Protein AF-A0A7C1BGV7-F1 (afdb_monomer)

Nearest PDB structures (foldseek):
  2bzd-assembly2_B  TM=8.130E-01  e=1.096E-03  Micromonospora viridifaciens
  7wwo-assembly1_A  TM=6.533E-01  e=1.192E-02  Thermus thermophilus HB8
  4bei-assembly1_H  TM=5.833E-01  e=1.840E-02  Vibrio cholerae MJ-1236
  1nep-assembly1_A  TM=5.613E-01  e=6.407E-02  Bos taurus
  6w5v-assembly1_D  TM=4.635E-01  e=8.871E-02  Homo sapiens

Mean predicted aligned error: 3.59 Å

Solvent-accessible surface area (backbone atoms only — not comparable to full-atom values): 5622 Å² total; per-residue (Å²): 83,81,45,77,49,77,46,80,51,64,36,84,51,94,60,63,44,53,48,26,32,42,37,46,44,60,71,45,91,53,43,47,57,31,39,48,68,89,57,52,56,64,32,25,36,57,67,34,71,38,46,52,69,31,72,49,80,46,42,31,44,36,38,38,48,83,88,55,74,70,44,77,46,46,34,41,35,39,32,26,38,7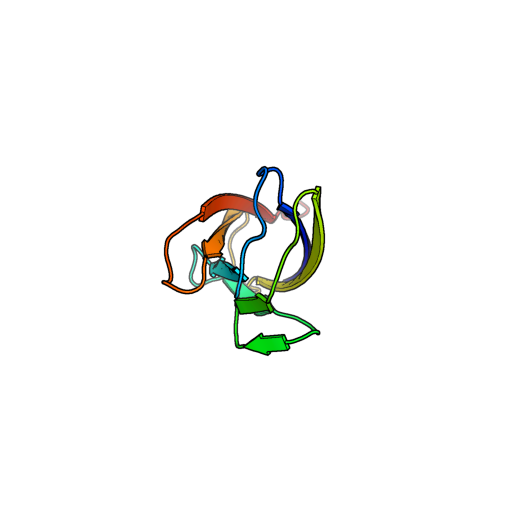3,83,66,46,77,77,47,74,48,78,49,70,51,75,46,79,74,85,128

Radius of gyration: 14.8 Å; Cα contacts (8 Å, |Δi|>4): 228; chains: 1; bounding box: 43×22×43 Å

pLDDT: mean 93.22, std 6.71, range [53.59, 98.31]

Foldseek 3Di:
DKDKDKDKDWAQDQAKFFQKKKFKAWPDPQKAKFWDDDCGDGRMDGPGIAGHGRMDITMMMMGGHPPDDFAWTKIKMFMAGPVRDTPDIDIDIDGGDDDD

Structure (mmCIF, N/CA/C/O backbone):
data_AF-A0A7C1BGV7-F1
#
_entry.id   AF-A0A7C1BGV7-F1
#
loop_
_atom_site.group_PDB
_atom_site.id
_atom_site.type_symbol
_atom_site.label_atom_id
_atom_site.label_alt_id
_atom_site.label_comp_id
_atom_site.label_asym_id
_atom_site.label_entity_id
_atom_site.label_seq_id
_atom_site.pdbx_PDB_ins_code
_atom_site.Cartn_x
_atom_site.Cartn_y
_atom_site.Cartn_z
_atom_site.occupancy
_atom_site.B_iso_or_equiv
_atom_site.auth_seq_id
_atom_site.auth_comp_id
_atom_site.auth_asym_id
_atom_site.auth_atom_id
_atom_site.pdbx_PDB_model_num
ATOM 1 N N . MET A 1 1 ? -11.909 -4.040 14.137 1.00 82.88 1 MET A N 1
ATOM 2 C CA . MET A 1 1 ? -12.537 -4.413 12.847 1.00 82.88 1 MET A CA 1
ATOM 3 C C . MET A 1 1 ? -11.440 -4.800 11.864 1.00 82.88 1 MET A C 1
ATOM 5 O O . MET A 1 1 ? -10.361 -4.239 11.978 1.00 82.88 1 MET A O 1
ATOM 9 N N . ASN A 1 2 ? -11.675 -5.743 10.947 1.00 88.44 2 ASN A N 1
ATOM 10 C CA . ASN A 1 2 ? -10.729 -6.050 9.867 1.00 88.44 2 ASN A CA 1
ATOM 11 C C . ASN A 1 2 ? -11.361 -5.680 8.515 1.00 88.44 2 ASN A C 1
ATOM 13 O O . ASN A 1 2 ? -12.516 -6.025 8.271 1.00 88.44 2 ASN A O 1
ATOM 17 N N . VAL A 1 3 ? -10.616 -4.965 7.677 1.00 91.00 3 VAL A N 1
ATOM 18 C CA . VAL A 1 3 ? -10.993 -4.538 6.329 1.00 91.00 3 VAL A CA 1
ATOM 19 C C . VAL A 1 3 ? -9.895 -4.984 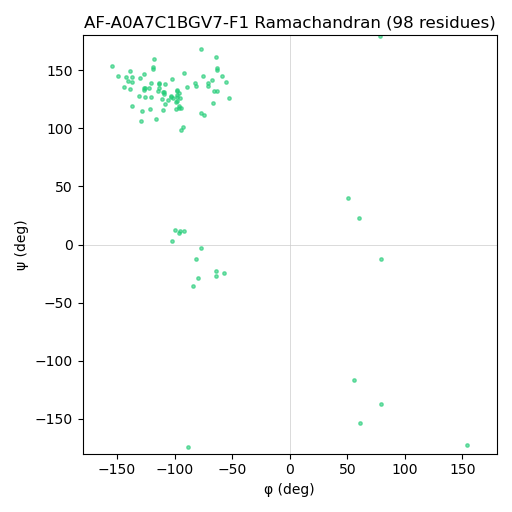5.374 1.00 91.00 3 VAL A C 1
ATOM 21 O O . VAL A 1 3 ? -8.716 -4.794 5.646 1.00 91.00 3 VAL A O 1
ATOM 24 N N . THR A 1 4 ? -10.263 -5.558 4.234 1.00 94.38 4 THR A N 1
ATOM 25 C CA . THR A 1 4 ? -9.306 -5.806 3.148 1.00 94.38 4 THR A CA 1
ATOM 26 C C . THR A 1 4 ? -9.385 -4.667 2.145 1.00 94.38 4 THR A C 1
ATOM 28 O O . THR A 1 4 ? -10.478 -4.323 1.697 1.00 94.38 4 THR A O 1
ATOM 31 N N . ILE A 1 5 ? -8.236 -4.104 1.777 1.00 94.56 5 ILE A N 1
ATOM 32 C CA . ILE A 1 5 ? -8.124 -3.148 0.674 1.00 94.56 5 ILE A CA 1
ATOM 33 C C . ILE A 1 5 ? -7.410 -3.814 -0.504 1.00 94.56 5 ILE A C 1
ATOM 35 O O . ILE A 1 5 ? -6.429 -4.539 -0.326 1.00 94.56 5 ILE A O 1
ATOM 39 N N . GLU A 1 6 ? -7.910 -3.569 -1.712 1.00 95.81 6 GLU A N 1
ATOM 40 C CA . GLU A 1 6 ? -7.250 -3.944 -2.962 1.00 95.81 6 GLU A CA 1
ATOM 41 C C . GLU A 1 6 ? -6.794 -2.665 -3.670 1.00 95.81 6 GLU A C 1
ATOM 43 O O . GLU A 1 6 ? -7.589 -1.753 -3.896 1.00 95.81 6 GLU A O 1
ATOM 48 N N . LEU A 1 7 ? -5.505 -2.589 -3.994 1.00 95.44 7 LEU A N 1
ATOM 49 C CA . LEU A 1 7 ? -4.895 -1.474 -4.708 1.00 95.44 7 LEU A CA 1
ATOM 50 C C . LEU A 1 7 ? -4.516 -1.919 -6.117 1.00 95.44 7 LEU A C 1
ATOM 52 O O . LEU A 1 7 ? -3.861 -2.943 -6.292 1.00 95.44 7 LEU A O 1
ATOM 56 N N . LEU A 1 8 ? -4.890 -1.125 -7.117 1.00 96.12 8 LEU A N 1
ATOM 57 C CA . LEU A 1 8 ? -4.415 -1.281 -8.487 1.00 96.12 8 LEU A CA 1
ATOM 58 C C . LEU A 1 8 ? -3.281 -0.286 -8.733 1.00 96.12 8 LEU A C 1
ATOM 60 O O . LEU A 1 8 ? -3.501 0.926 -8.714 1.00 96.12 8 LEU A O 1
ATOM 64 N N . VAL A 1 9 ? -2.085 -0.796 -9.006 1.00 95.31 9 VAL A N 1
ATOM 65 C CA . VAL A 1 9 ? -0.949 0.008 -9.462 1.00 95.31 9 VAL A CA 1
ATOM 66 C C . VAL A 1 9 ? -0.783 -0.202 -10.955 1.00 95.31 9 VAL A C 1
ATOM 68 O O . VAL A 1 9 ? -0.718 -1.336 -11.421 1.00 95.31 9 VAL A O 1
ATOM 71 N N . LYS A 1 10 ? -0.738 0.898 -11.706 1.00 96.19 10 LYS A N 1
ATOM 72 C CA . LYS A 1 10 ? -0.611 0.888 -13.161 1.00 96.19 10 LYS A CA 1
ATOM 73 C C . LYS A 1 10 ? 0.497 1.832 -13.592 1.00 96.19 10 LYS A C 1
ATOM 75 O O . LYS A 1 10 ? 0.461 3.011 -13.237 1.00 96.19 10 LYS A O 1
ATOM 80 N N . ASN A 1 11 ? 1.430 1.333 -14.393 1.00 95.94 11 ASN A N 1
ATOM 81 C CA . ASN A 1 11 ? 2.428 2.177 -15.026 1.00 95.94 11 ASN A CA 1
ATOM 82 C C . ASN A 1 11 ? 1.786 2.907 -16.215 1.00 95.94 11 ASN A C 1
ATOM 84 O O . ASN A 1 11 ? 1.375 2.286 -17.193 1.00 95.94 11 ASN A O 1
ATOM 88 N N . ARG A 1 12 ? 1.655 4.233 -16.111 1.00 94.81 12 ARG A N 1
ATOM 89 C CA . ARG A 1 12 ? 1.154 5.100 -17.193 1.00 94.81 12 ARG A CA 1
ATOM 90 C C . ARG A 1 12 ? 2.272 5.859 -17.917 1.00 94.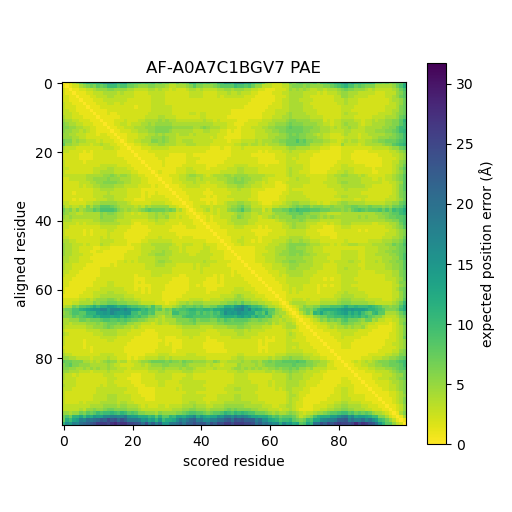81 12 ARG A C 1
ATOM 92 O O . ARG A 1 12 ? 1.968 6.689 -18.767 1.00 94.81 12 ARG A O 1
ATOM 99 N N . GLY A 1 13 ? 3.530 5.617 -17.550 1.00 92.75 13 GLY A N 1
ATOM 100 C CA . GLY A 1 13 ? 4.693 6.172 -18.230 1.00 92.75 13 GLY A CA 1
ATOM 101 C C . GLY A 1 13 ? 4.989 5.449 -19.543 1.00 92.75 13 GLY A C 1
ATOM 102 O O . GLY A 1 13 ? 4.439 4.384 -19.825 1.00 92.75 13 GLY A O 1
ATOM 103 N N . SER A 1 14 ? 5.875 6.039 -20.341 1.00 95.44 14 SER A N 1
ATOM 104 C CA . SER A 1 14 ? 6.381 5.457 -21.590 1.00 95.44 14 SER A CA 1
ATOM 105 C C . SER A 1 14 ? 7.505 4.440 -21.379 1.00 95.44 14 SER A C 1
ATOM 107 O O . SER A 1 14 ? 7.855 3.723 -22.311 1.00 95.44 14 SER A O 1
ATOM 109 N N . GLU A 1 15 ? 8.067 4.370 -20.171 1.00 95.25 15 GLU A N 1
ATOM 110 C CA . GLU A 1 15 ? 9.191 3.502 -19.812 1.00 95.25 15 GLU A CA 1
ATOM 111 C C . GLU A 1 15 ? 8.797 2.510 -18.714 1.00 95.25 15 GLU A C 1
ATOM 113 O O . GLU A 1 15 ? 7.888 2.762 -17.918 1.00 95.25 15 GLU A O 1
ATOM 118 N N . GLY A 1 16 ? 9.463 1.354 -18.689 1.00 95.06 16 GLY A N 1
ATOM 119 C CA . GLY A 1 16 ? 9.256 0.350 -17.648 1.00 95.06 16 GLY A CA 1
ATOM 120 C C . GLY A 1 16 ? 9.911 0.754 -16.329 1.00 95.06 16 GLY A C 1
ATOM 121 O O . GLY A 1 16 ? 10.990 1.339 -16.324 1.00 95.06 16 GLY A O 1
ATOM 122 N N . VAL A 1 17 ? 9.283 0.397 -15.209 1.00 94.31 17 VAL A N 1
ATOM 123 C CA . VAL A 1 17 ? 9.804 0.677 -13.864 1.00 94.31 17 VAL A CA 1
ATOM 124 C C . VAL A 1 17 ? 10.281 -0.620 -13.226 1.00 94.31 17 VAL A C 1
ATOM 126 O O . VAL A 1 17 ? 9.501 -1.556 -13.062 1.00 94.31 17 VAL A O 1
ATOM 129 N N . SER A 1 18 ? 11.556 -0.677 -12.858 1.00 93.38 18 SER A N 1
ATOM 130 C CA . SER A 1 18 ? 12.166 -1.843 -12.212 1.00 93.38 18 SER A CA 1
ATOM 131 C C . SER A 1 18 ? 12.110 -1.751 -10.690 1.00 93.38 18 SER A C 1
ATOM 133 O O . SER A 1 18 ? 12.235 -0.668 -10.122 1.00 93.38 18 SER A O 1
ATOM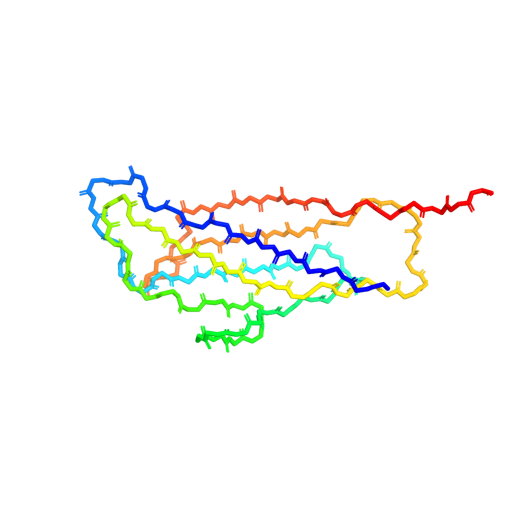 135 N N . ASN A 1 19 ? 11.987 -2.913 -10.040 1.00 92.06 19 ASN A N 1
ATOM 136 C CA . ASN A 1 19 ? 11.975 -3.081 -8.579 1.00 92.06 19 ASN A CA 1
ATOM 137 C C . ASN A 1 19 ? 10.983 -2.159 -7.857 1.00 92.06 19 ASN A C 1
ATOM 139 O O . ASN A 1 19 ? 11.266 -1.629 -6.784 1.00 92.06 19 ASN A O 1
ATOM 143 N N . LEU A 1 20 ? 9.805 -1.993 -8.452 1.00 96.00 20 LEU A N 1
ATOM 144 C CA . LEU A 1 20 ? 8.732 -1.209 -7.879 1.00 96.00 20 LEU A CA 1
ATOM 145 C C . LEU A 1 20 ? 8.282 -1.844 -6.561 1.00 96.00 20 LEU A C 1
ATOM 147 O O . LEU A 1 20 ? 8.040 -3.052 -6.492 1.00 96.00 20 LEU A O 1
ATOM 151 N N . SER A 1 21 ? 8.150 -1.022 -5.528 1.00 97.12 21 SER A N 1
ATOM 152 C CA . SER A 1 21 ? 7.613 -1.433 -4.229 1.00 97.12 21 SER A CA 1
ATOM 153 C C . SER A 1 21 ? 6.469 -0.516 -3.818 1.00 97.12 21 SER A C 1
ATOM 155 O O . SER A 1 21 ? 6.457 0.669 -4.151 1.00 97.12 21 SER A O 1
ATOM 157 N N . VAL A 1 22 ? 5.481 -1.068 -3.119 1.00 97.94 22 VAL A N 1
ATOM 158 C CA . VAL A 1 22 ? 4.293 -0.333 -2.673 1.00 97.94 22 VAL A CA 1
ATOM 159 C C . VAL A 1 22 ? 4.103 -0.549 -1.187 1.00 97.94 22 VAL A C 1
ATOM 161 O O . VAL A 1 22 ? 3.805 -1.660 -0.746 1.00 97.94 22 VAL A O 1
ATOM 164 N N . GLU A 1 23 ? 4.241 0.524 -0.423 1.00 98.00 23 GLU A N 1
ATOM 165 C CA . GLU A 1 23 ? 4.023 0.535 1.018 1.00 98.00 23 GLU A CA 1
ATOM 166 C C . GLU A 1 23 ? 2.671 1.165 1.349 1.00 98.00 23 GLU A C 1
ATOM 168 O O . GLU A 1 23 ? 2.266 2.162 0.743 1.00 98.00 23 GLU A O 1
ATOM 173 N N . VAL A 1 24 ? 1.993 0.611 2.353 1.00 98.12 24 VAL A N 1
ATOM 174 C CA . VAL A 1 24 ? 0.853 1.262 3.002 1.00 98.12 24 VAL A CA 1
ATOM 175 C C . VAL A 1 24 ? 1.199 1.551 4.457 1.00 98.12 24 VAL A C 1
ATOM 177 O O . VAL A 1 24 ? 1.239 0.644 5.280 1.00 98.12 24 VAL A O 1
ATOM 180 N N . SER A 1 25 ? 1.409 2.818 4.795 1.00 97.75 25 SER A N 1
ATOM 181 C CA . SER A 1 25 ? 1.747 3.244 6.153 1.00 97.75 25 SER A CA 1
ATOM 182 C C . SER A 1 25 ? 0.489 3.749 6.884 1.00 97.75 25 SER A C 1
ATOM 184 O O . SER A 1 25 ? -0.234 4.606 6.356 1.00 97.75 25 SER A O 1
ATOM 186 N N . PRO A 1 26 ? 0.191 3.256 8.098 1.00 96.69 26 PRO A N 1
ATOM 187 C CA . PRO A 1 26 ? -0.920 3.761 8.893 1.00 96.69 26 PRO A CA 1
ATOM 188 C C . PRO A 1 26 ? -0.614 5.166 9.422 1.00 96.69 26 PRO A C 1
ATOM 190 O O . PRO A 1 26 ? 0.494 5.443 9.869 1.00 96.69 26 PRO A O 1
AT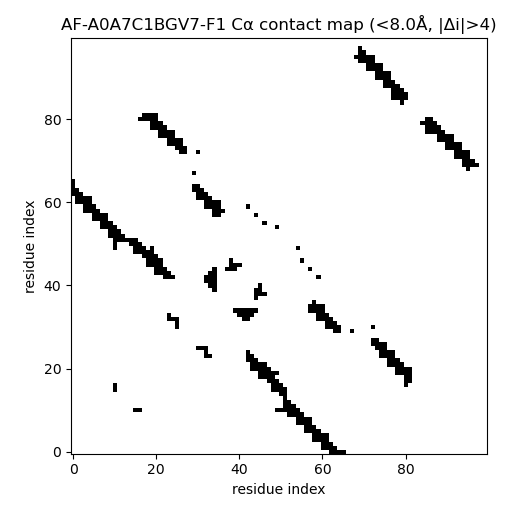OM 193 N N . MET A 1 27 ? -1.604 6.062 9.393 1.00 96.88 27 MET A N 1
ATOM 194 C CA . MET A 1 27 ? -1.463 7.435 9.910 1.00 96.88 27 MET A CA 1
ATOM 195 C C . MET A 1 27 ? -1.975 7.587 11.352 1.00 96.88 27 MET A C 1
ATOM 197 O O . MET A 1 27 ? -2.150 8.702 11.837 1.00 96.88 27 MET A O 1
ATOM 201 N N . SER A 1 28 ? -2.276 6.474 12.022 1.00 93.12 28 SER A N 1
ATOM 202 C CA . SER A 1 28 ? -2.799 6.419 13.387 1.00 93.12 28 SER A CA 1
ATOM 203 C C . SER A 1 28 ? -2.322 5.141 14.070 1.00 93.12 28 SER A C 1
ATOM 205 O O . SER A 1 28 ? -2.251 4.097 13.426 1.00 93.12 28 SER A O 1
ATOM 207 N N . GLU A 1 29 ? -2.060 5.204 15.376 1.00 92.06 29 GLU A N 1
ATOM 208 C CA . GLU A 1 29 ? -1.697 4.039 16.198 1.00 92.06 29 GLU A CA 1
ATOM 209 C C . GLU A 1 29 ? -2.819 2.991 16.306 1.00 92.06 29 GLU A C 1
ATOM 211 O O . GLU A 1 29 ? -2.557 1.808 16.506 1.00 92.06 29 GLU A O 1
ATOM 216 N N . PHE A 1 30 ? -4.072 3.403 16.088 1.00 92.94 30 PHE A N 1
ATOM 217 C CA . PHE A 1 30 ? -5.230 2.506 16.085 1.00 92.94 30 PHE A CA 1
ATOM 218 C C . PHE A 1 30 ? -5.354 1.684 14.795 1.00 92.94 30 PHE A C 1
ATOM 220 O O . PHE A 1 30 ? -6.270 0.865 14.676 1.00 92.94 30 PHE A O 1
ATOM 227 N N . LEU A 1 31 ? -4.468 1.912 13.819 1.00 94.31 31 LEU A N 1
ATOM 228 C CA . LEU A 1 31 ? -4.416 1.185 12.560 1.00 94.31 31 LEU A CA 1
ATOM 229 C C . LEU A 1 31 ? -3.184 0.291 12.496 1.00 94.31 31 LEU A C 1
ATOM 231 O O . LEU A 1 31 ? -2.052 0.732 12.672 1.00 94.31 31 LEU A O 1
ATOM 235 N N . LYS A 1 32 ? -3.414 -0.965 12.127 1.00 95.81 32 LYS A N 1
ATOM 236 C CA . LYS A 1 32 ? -2.365 -1.915 11.754 1.00 95.81 32 LYS A CA 1
ATOM 237 C C . LYS A 1 32 ? -2.652 -2.393 10.345 1.00 95.81 32 LYS A C 1
ATOM 239 O O . LYS A 1 32 ? -3.796 -2.701 10.019 1.00 95.81 32 LYS A O 1
ATOM 244 N N . VAL A 1 33 ? -1.631 -2.443 9.507 1.00 96.94 33 VAL A N 1
ATOM 245 C CA . VAL A 1 33 ? -1.764 -2.839 8.106 1.00 96.94 33 VAL A CA 1
ATOM 246 C C . VAL A 1 33 ? -0.626 -3.763 7.729 1.00 96.94 33 VAL A C 1
ATOM 248 O O . VAL A 1 33 ? 0.511 -3.562 8.150 1.00 96.94 33 VAL A O 1
ATOM 251 N N . TRP A 1 34 ? -0.947 -4.786 6.950 1.00 97.44 34 TRP A N 1
ATOM 252 C CA . TRP A 1 34 ? 0.040 -5.689 6.383 1.00 97.44 34 TRP A CA 1
ATOM 253 C C . TRP A 1 34 ? -0.360 -6.089 4.967 1.00 97.44 34 TRP A C 1
ATOM 255 O O . TRP A 1 34 ? -1.543 -6.236 4.641 1.00 97.44 34 TRP A O 1
ATOM 265 N N . ALA A 1 35 ? 0.648 -6.232 4.120 1.00 97.25 35 ALA A N 1
ATOM 266 C CA . ALA A 1 35 ? 0.530 -6.770 2.782 1.00 97.25 35 ALA A CA 1
ATOM 267 C C . ALA A 1 35 ? 0.170 -8.265 2.853 1.00 97.25 35 ALA A C 1
ATOM 269 O O . ALA A 1 35 ? 0.617 -8.995 3.738 1.00 97.25 35 ALA A O 1
ATOM 270 N N . VAL A 1 36 ? -0.693 -8.717 1.941 1.00 95.69 36 VAL A N 1
ATOM 271 C CA . VAL A 1 36 ? -1.194 -10.097 1.901 1.00 95.69 36 VAL A CA 1
ATOM 272 C C . VAL A 1 36 ? -0.947 -10.710 0.525 1.00 95.69 36 VAL A C 1
ATOM 274 O O . VAL A 1 36 ? -1.399 -10.176 -0.490 1.00 95.69 36 VAL A O 1
ATOM 277 N N . GLY A 1 37 ? -0.298 -11.879 0.515 1.00 92.25 37 GLY A N 1
ATOM 278 C CA . GLY A 1 37 ? 0.034 -12.638 -0.695 1.00 92.25 37 GLY A CA 1
ATOM 279 C C . GLY A 1 37 ? 1.243 -12.083 -1.453 1.00 92.25 37 GLY A C 1
ATOM 280 O O . GLY A 1 37 ? 1.824 -11.081 -1.055 1.00 92.25 37 GLY A O 1
ATOM 281 N N . GLY A 1 38 ? 1.608 -12.733 -2.562 1.00 88.69 38 GLY A N 1
ATOM 282 C CA . GLY A 1 38 ? 2.718 -12.295 -3.417 1.00 88.69 38 GLY A CA 1
ATOM 283 C C . GLY A 1 38 ? 4.076 -12.274 -2.706 1.00 88.69 38 GLY A C 1
ATOM 284 O O . GLY A 1 38 ? 4.303 -13.032 -1.763 1.00 88.69 38 GLY A O 1
ATOM 285 N N . PHE A 1 39 ? 4.979 -11.415 -3.185 1.00 92.75 39 PHE A N 1
ATOM 286 C CA . PHE A 1 39 ? 6.247 -11.122 -2.521 1.00 92.75 39 PHE A CA 1
ATOM 287 C C . PHE A 1 39 ? 6.066 -9.872 -1.651 1.00 92.75 39 PHE A C 1
ATOM 289 O O . PHE A 1 39 ? 6.053 -8.749 -2.154 1.00 92.75 39 PHE A O 1
ATOM 296 N N . ALA A 1 40 ? 5.847 -10.087 -0.355 1.00 94.44 40 ALA A N 1
ATOM 297 C CA . ALA A 1 40 ? 5.449 -9.055 0.593 1.00 94.44 40 ALA A CA 1
ATOM 298 C C . ALA A 1 40 ? 6.209 -9.172 1.919 1.00 94.44 40 ALA A C 1
ATOM 300 O O . ALA A 1 40 ? 6.442 -10.277 2.409 1.00 94.44 40 ALA A O 1
ATOM 301 N N . GLU A 1 41 ? 6.525 -8.026 2.520 1.00 94.62 41 GLU A N 1
ATOM 302 C CA . GLU A 1 41 ? 7.170 -7.905 3.827 1.00 94.62 41 GLU A CA 1
ATOM 303 C C . GLU A 1 41 ? 6.484 -6.793 4.632 1.00 94.62 41 GLU A C 1
ATOM 305 O O . GLU A 1 41 ? 6.438 -5.637 4.215 1.00 94.62 41 GLU A O 1
ATOM 310 N N . GLY A 1 42 ? 5.908 -7.137 5.789 1.00 96.00 42 GLY A N 1
ATOM 311 C CA . GLY A 1 42 ? 5.197 -6.174 6.632 1.00 96.00 42 GLY A CA 1
ATOM 312 C C . GLY A 1 42 ? 4.074 -5.461 5.873 1.00 96.00 42 GLY A C 1
ATOM 313 O O . GLY A 1 42 ? 3.107 -6.090 5.447 1.00 96.00 42 GLY A O 1
ATOM 314 N N . SER A 1 43 ? 4.190 -4.144 5.711 1.00 96.81 43 SER A N 1
ATOM 315 C CA . SER A 1 43 ? 3.255 -3.290 4.969 1.00 96.81 43 SER A CA 1
ATOM 316 C C . SER A 1 43 ? 3.669 -3.023 3.514 1.00 96.81 43 SER A C 1
ATOM 318 O O . SER A 1 43 ? 3.072 -2.157 2.869 1.00 96.81 43 SER A O 1
ATOM 320 N N . VAL A 1 44 ? 4.663 -3.744 2.987 1.00 97.62 44 VAL A N 1
ATOM 321 C CA . VAL A 1 44 ? 5.241 -3.532 1.654 1.00 97.62 44 VAL A CA 1
ATOM 322 C C . VAL A 1 44 ? 4.942 -4.718 0.737 1.00 97.62 44 VAL A C 1
ATOM 324 O O . VAL A 1 44 ? 5.116 -5.874 1.113 1.00 97.62 44 VAL A O 1
ATOM 327 N N . HIS A 1 45 ? 4.517 -4.426 -0.493 1.00 97.81 45 HIS A N 1
ATOM 328 C CA . HIS A 1 45 ? 4.528 -5.365 -1.620 1.00 97.81 45 HIS A CA 1
ATOM 329 C C . HIS A 1 45 ? 5.697 -5.034 -2.543 1.00 97.81 45 HIS A C 1
ATOM 331 O O . HIS A 1 45 ? 5.805 -3.900 -3.015 1.00 97.81 45 HIS A O 1
ATOM 337 N N . HIS A 1 46 ? 6.519 -6.026 -2.863 1.00 96.06 46 HIS A N 1
ATOM 338 C CA . HIS A 1 46 ? 7.574 -5.924 -3.863 1.00 96.06 46 HIS A CA 1
ATOM 339 C C . HIS A 1 46 ? 7.027 -6.399 -5.211 1.00 96.06 46 HIS A C 1
ATOM 341 O O . HIS A 1 46 ? 6.878 -7.592 -5.476 1.00 96.06 46 HIS A O 1
ATOM 347 N N . VAL A 1 47 ? 6.691 -5.440 -6.068 1.00 95.25 47 VAL A N 1
ATOM 348 C CA . VAL A 1 47 ? 6.034 -5.675 -7.359 1.00 95.25 47 VAL A CA 1
ATOM 349 C C . VAL A 1 47 ? 7.033 -6.119 -8.431 1.00 95.25 47 VAL A C 1
ATOM 351 O O . VAL A 1 47 ? 6.671 -6.863 -9.342 1.00 95.25 47 VAL A O 1
ATOM 354 N N . GLY A 1 48 ? 8.292 -5.692 -8.315 1.00 94.12 48 GLY A N 1
ATOM 355 C CA . GLY A 1 48 ? 9.331 -5.999 -9.294 1.00 94.12 48 GLY A CA 1
ATOM 356 C C . GLY A 1 48 ? 9.223 -5.103 -10.526 1.00 94.12 48 GLY A C 1
ATOM 357 O O . GLY A 1 48 ? 9.041 -3.895 -10.401 1.00 94.12 48 GLY A O 1
ATOM 358 N N . TYR A 1 49 ? 9.377 -5.674 -11.719 1.00 95.81 49 TYR A N 1
ATOM 359 C CA . TYR A 1 49 ? 9.289 -4.913 -12.965 1.00 95.81 49 TYR A CA 1
ATOM 360 C C . TYR A 1 49 ? 7.836 -4.679 -13.401 1.00 95.81 49 TYR A C 1
ATOM 362 O O . TYR A 1 49 ? 7.017 -5.603 -13.392 1.00 95.81 49 TYR A O 1
ATOM 370 N N . LEU A 1 50 ? 7.535 -3.452 -13.829 1.00 95.81 50 LEU A N 1
ATOM 371 C CA . LEU A 1 50 ? 6.246 -3.061 -14.389 1.00 95.81 50 LEU A CA 1
ATOM 372 C C . LEU A 1 50 ? 6.444 -2.330 -15.724 1.00 95.81 50 LEU A C 1
ATOM 374 O O . LEU A 1 50 ? 6.868 -1.173 -15.765 1.00 95.81 50 LEU A O 1
ATOM 378 N N . GLU A 1 51 ? 6.126 -3.016 -16.819 1.00 97.00 51 GLU A N 1
ATOM 379 C CA . GLU A 1 51 ? 6.219 -2.498 -18.191 1.00 97.00 51 GLU A CA 1
ATOM 380 C C . GLU A 1 51 ? 5.261 -1.315 -18.455 1.00 97.00 51 GLU A C 1
ATOM 382 O O . GLU A 1 51 ? 4.293 -1.137 -17.705 1.00 97.00 51 GLU A O 1
ATOM 387 N N . PRO A 1 52 ? 5.487 -0.502 -19.508 1.00 97.69 52 PRO A N 1
ATOM 388 C CA . PRO A 1 52 ? 4.551 0.547 -19.914 1.00 97.69 52 PRO A CA 1
ATOM 389 C C . PRO A 1 52 ? 3.131 0.003 -20.119 1.00 97.69 52 PRO A C 1
ATOM 391 O O . PRO A 1 52 ? 2.916 -0.956 -20.855 1.00 97.69 52 PRO A O 1
ATOM 394 N N . GLY A 1 53 ? 2.143 0.606 -19.456 1.00 97.31 53 GLY A N 1
ATOM 395 C CA . GLY A 1 53 ? 0.747 0.157 -19.492 1.00 97.31 53 GLY A CA 1
ATOM 396 C C . GLY A 1 53 ? 0.427 -1.038 -18.586 1.00 97.31 53 GLY A C 1
ATOM 397 O O . GLY A 1 53 ? -0.757 -1.289 -18.337 1.00 97.31 53 GLY A O 1
ATOM 398 N N . GLY A 1 54 ? 1.446 -1.720 -18.055 1.00 97.19 54 GLY A N 1
ATOM 399 C CA . GLY A 1 54 ? 1.311 -2.857 -17.154 1.00 97.19 54 GLY A CA 1
ATOM 400 C C . GLY A 1 54 ? 0.624 -2.492 -15.839 1.00 97.19 54 GLY A C 1
ATOM 401 O O . GLY A 1 54 ? 0.724 -1.366 -15.338 1.00 97.19 54 GLY A O 1
ATOM 402 N N . GLU A 1 55 ? -0.076 -3.466 -15.259 1.00 97.12 55 GLU A N 1
ATOM 403 C CA . GLU A 1 55 ? -0.842 -3.284 -14.029 1.00 97.12 55 GLU A CA 1
ATOM 404 C C . GLU A 1 55 ? -0.716 -4.459 -13.058 1.00 97.12 55 GLU A C 1
ATOM 406 O O . GLU A 1 55 ? -0.541 -5.617 -13.444 1.00 97.12 55 GLU A O 1
ATOM 411 N N . ARG A 1 56 ? 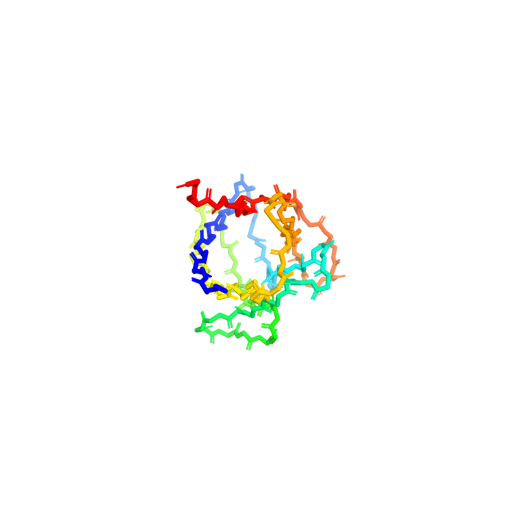-0.806 -4.151 -11.761 1.00 96.50 56 ARG A N 1
ATOM 412 C CA . ARG A 1 56 ? -0.731 -5.122 -10.669 1.00 96.50 56 ARG A CA 1
ATOM 413 C C . ARG A 1 56 ? -1.754 -4.797 -9.593 1.00 96.50 56 ARG A C 1
ATOM 415 O O . ARG A 1 56 ? -1.891 -3.650 -9.172 1.00 96.50 56 ARG A O 1
ATOM 422 N N . ARG A 1 57 ? -2.466 -5.833 -9.149 1.00 96.75 57 ARG A N 1
ATOM 423 C CA . ARG A 1 57 ? -3.399 -5.770 -8.022 1.00 96.75 57 ARG A CA 1
ATOM 424 C C . ARG A 1 57 ? -2.708 -6.272 -6.768 1.00 96.75 57 ARG A C 1
ATOM 426 O O . ARG A 1 57 ? -2.166 -7.374 -6.766 1.00 96.75 57 ARG A O 1
ATOM 433 N N . LEU A 1 58 ? -2.754 -5.467 -5.720 1.00 97.12 58 LEU A N 1
ATOM 434 C CA . LEU A 1 58 ? -2.107 -5.714 -4.439 1.00 97.12 58 LEU A CA 1
ATOM 435 C C . LEU A 1 58 ? -3.172 -5.743 -3.355 1.00 97.12 58 LEU A C 1
ATOM 437 O O . LEU A 1 58 ? -4.092 -4.927 -3.370 1.00 97.12 58 LEU A O 1
ATOM 441 N N . LYS A 1 59 ? -3.054 -6.670 -2.409 1.00 97.56 59 LYS A N 1
ATOM 442 C CA . LYS A 1 59 ? -4.002 -6.796 -1.300 1.00 97.56 59 LYS A CA 1
ATOM 443 C C . LYS A 1 59 ? -3.322 -6.466 0.015 1.00 97.56 59 LYS A C 1
ATOM 445 O O . LYS A 1 59 ? -2.201 -6.914 0.261 1.00 97.56 59 LYS A O 1
ATOM 450 N N . TYR A 1 60 ? -4.033 -5.732 0.861 1.00 97.62 60 TYR A N 1
ATOM 451 C CA . TYR A 1 60 ? -3.624 -5.450 2.229 1.00 97.62 60 TYR A CA 1
ATOM 452 C C . TYR A 1 60 ? -4.778 -5.749 3.175 1.00 97.62 60 TYR A C 1
ATOM 454 O O . TYR A 1 60 ? -5.943 -5.486 2.868 1.00 97.62 60 TYR A O 1
ATOM 462 N N . SER A 1 61 ? -4.440 -6.278 4.342 1.00 97.00 61 SER A N 1
ATOM 463 C CA . SER A 1 61 ? -5.367 -6.413 5.457 1.00 97.00 61 SER A CA 1
ATOM 464 C C . SER A 1 61 ? -5.133 -5.248 6.406 1.00 97.00 61 SER A C 1
ATOM 466 O O . SER A 1 61 ? -3.994 -4.944 6.758 1.00 97.00 61 SER A O 1
ATOM 468 N N . VAL A 1 62 ? -6.215 -4.596 6.809 1.00 96.38 62 VAL A N 1
ATOM 469 C CA . VAL A 1 62 ? -6.208 -3.425 7.680 1.00 96.38 62 VAL A CA 1
ATOM 470 C C . VAL A 1 62 ? -7.029 -3.744 8.914 1.00 96.38 62 VAL A C 1
ATOM 472 O O . VAL A 1 62 ? -8.238 -3.964 8.851 1.00 96.38 62 VAL A O 1
ATOM 475 N N . TYR A 1 63 ? -6.367 -3.740 10.057 1.00 95.25 63 TYR A N 1
ATOM 476 C CA . TYR A 1 63 ? -6.991 -3.900 11.352 1.00 95.25 63 TYR A CA 1
ATOM 477 C C . TYR A 1 63 ? -7.131 -2.549 12.045 1.00 95.25 63 TYR A C 1
ATOM 479 O O . TYR A 1 63 ? -6.153 -1.827 12.226 1.00 95.25 63 TYR A O 1
ATOM 487 N N . ILE A 1 64 ? -8.356 -2.247 12.461 1.00 92.00 64 ILE A N 1
ATOM 488 C CA . ILE A 1 64 ? -8.693 -1.088 13.287 1.00 92.00 64 ILE A CA 1
ATOM 489 C C . ILE A 1 64 ? -8.983 -1.590 14.698 1.00 92.00 64 ILE A C 1
ATOM 491 O O . ILE A 1 64 ? -9.819 -2.490 14.871 1.00 92.00 64 ILE A O 1
ATOM 495 N N . GLU A 1 65 ? -8.287 -1.054 15.697 1.00 90.25 65 GLU A N 1
ATOM 496 C CA . GLU A 1 65 ? -8.446 -1.484 17.088 1.00 90.25 65 GLU A CA 1
ATOM 497 C C . GLU A 1 65 ? -9.887 -1.306 17.590 1.00 90.25 65 GLU A C 1
ATOM 499 O O . GLU A 1 65 ? -10.585 -0.378 17.206 1.00 90.25 65 GLU A O 1
ATOM 504 N N . ARG A 1 66 ? -10.377 -2.214 18.446 1.00 77.00 66 ARG A N 1
ATOM 505 C CA . ARG A 1 66 ? -11.798 -2.222 18.859 1.00 77.00 66 ARG A CA 1
ATOM 506 C C . ARG A 1 66 ? -12.228 -0.984 19.652 1.00 77.00 66 ARG A C 1
ATOM 508 O O . ARG A 1 66 ? -13.400 -0.637 19.594 1.00 77.00 66 ARG A O 1
ATOM 515 N N . ASN A 1 67 ? -11.300 -0.343 20.360 1.00 78.06 67 ASN A N 1
ATOM 516 C CA . ASN A 1 67 ? -11.566 0.840 21.184 1.00 78.06 67 ASN A CA 1
ATOM 517 C C . ASN A 1 67 ? -11.347 2.154 20.412 1.00 78.06 67 ASN A C 1
ATOM 519 O O . ASN A 1 67 ? -11.285 3.222 21.013 1.00 78.06 67 ASN A O 1
ATOM 523 N N . SER A 1 68 ? -11.192 2.078 19.087 1.00 79.75 68 SER A N 1
ATOM 524 C CA . SER A 1 68 ? -11.060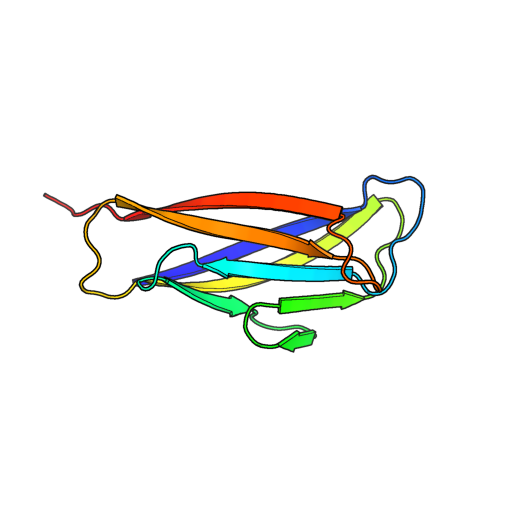 3.242 18.221 1.00 79.75 68 SER A CA 1
ATOM 525 C C . SER A 1 68 ? -12.363 4.049 18.211 1.00 79.75 68 SER A C 1
ATOM 527 O O . SER A 1 68 ? -13.438 3.477 18.014 1.00 79.75 68 SER A O 1
ATOM 529 N N . TYR A 1 69 ? -12.277 5.366 18.381 1.00 83.56 69 TYR A N 1
ATOM 530 C CA . TYR A 1 69 ? -13.434 6.254 18.261 1.00 83.56 69 TYR A CA 1
ATOM 531 C C . TYR A 1 69 ? -14.019 6.241 16.833 1.00 83.56 69 TYR A C 1
ATOM 533 O O . TYR A 1 69 ? -13.293 6.016 15.867 1.00 83.56 69 TYR A O 1
ATOM 541 N N . PRO A 1 70 ? -15.323 6.503 16.646 1.00 87.44 70 PRO A N 1
ATOM 542 C CA . PRO A 1 70 ? -15.864 6.753 15.313 1.00 87.44 70 PRO A CA 1
ATOM 543 C C . PRO A 1 70 ? -15.112 7.902 14.633 1.00 87.44 70 PRO A C 1
ATOM 545 O O . PRO A 1 70 ? -14.775 8.897 15.276 1.00 87.44 70 PRO A O 1
ATOM 548 N N . GLY A 1 71 ? -14.840 7.776 13.335 1.00 89.56 71 GLY A N 1
ATOM 549 C CA . GLY A 1 71 ? -14.072 8.781 12.606 1.00 89.56 71 GLY A CA 1
ATOM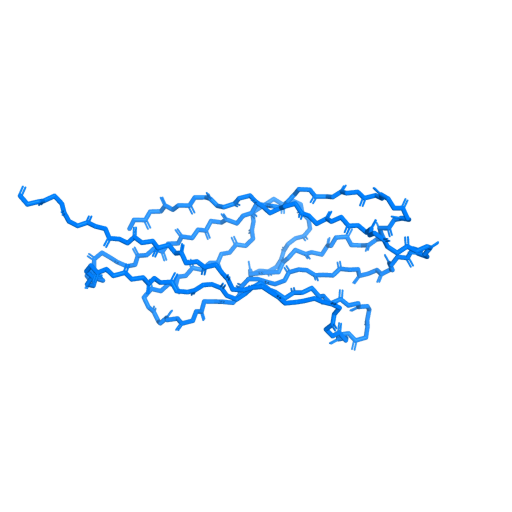 550 C C . GLY A 1 71 ? -13.332 8.245 11.387 1.00 89.56 71 GLY A C 1
ATOM 551 O O . GLY A 1 71 ? -13.505 7.099 10.970 1.00 89.56 71 GLY A O 1
ATOM 552 N N . LYS A 1 72 ? -12.502 9.112 10.797 1.00 92.56 72 LYS A N 1
ATOM 553 C CA . LYS A 1 72 ? -11.719 8.817 9.592 1.00 92.56 72 LYS A CA 1
ATOM 554 C C . LYS A 1 72 ? -10.293 8.431 9.952 1.00 92.56 72 LYS A C 1
ATOM 556 O O . LYS A 1 72 ? -9.556 9.218 10.539 1.00 92.56 72 LYS A O 1
ATOM 561 N N . TYR A 1 73 ? -9.892 7.250 9.506 1.00 93.88 73 TYR A N 1
ATOM 562 C CA . TYR A 1 73 ? -8.574 6.680 9.731 1.00 93.88 73 TYR A CA 1
ATOM 563 C C . TYR A 1 73 ? -7.778 6.655 8.429 1.00 93.88 73 TYR A C 1
ATOM 565 O O . TYR A 1 73 ? -8.171 5.997 7.466 1.00 93.88 73 TYR A O 1
ATOM 573 N N . GLY A 1 74 ? -6.681 7.412 8.390 1.00 95.88 74 GLY A N 1
ATOM 574 C CA . GLY A 1 74 ? -5.858 7.584 7.195 1.00 95.88 74 GLY A CA 1
ATOM 575 C C . GLY A 1 74 ? -4.857 6.450 6.974 1.00 95.88 74 GLY A C 1
ATOM 576 O O . GLY A 1 74 ? -4.185 6.007 7.906 1.00 95.88 74 GLY A O 1
ATOM 577 N N . LEU A 1 75 ? -4.711 6.036 5.718 1.00 97.50 75 LEU A N 1
ATOM 578 C CA . LEU A 1 75 ? -3.626 5.184 5.234 1.00 97.50 75 LEU A CA 1
ATOM 579 C C . LEU A 1 75 ? -2.878 5.936 4.134 1.00 97.50 75 LEU A C 1
ATOM 581 O O . LEU A 1 75 ? -3.496 6.386 3.162 1.00 97.50 75 LEU A O 1
ATOM 585 N N . LYS A 1 76 ? -1.557 6.059 4.271 1.00 98.25 76 LYS A N 1
ATOM 586 C CA . LYS A 1 76 ? -0.687 6.640 3.248 1.00 98.25 76 LYS A CA 1
ATOM 587 C C . LYS A 1 76 ? -0.123 5.521 2.380 1.00 98.25 76 LYS A C 1
ATOM 589 O O . LYS A 1 76 ? 0.602 4.666 2.865 1.00 98.25 76 LYS A O 1
ATOM 594 N N . ILE A 1 77 ? -0.450 5.545 1.099 1.00 98.25 77 ILE A N 1
ATOM 595 C CA . ILE A 1 77 ? 0.079 4.636 0.087 1.00 98.25 77 ILE A CA 1
ATOM 596 C C . ILE A 1 77 ? 1.253 5.341 -0.582 1.00 98.25 77 ILE A C 1
ATOM 598 O O . ILE A 1 77 ? 1.075 6.447 -1.101 1.00 98.25 77 ILE A O 1
ATOM 602 N N . THR A 1 78 ? 2.416 4.701 -0.610 1.00 98.31 78 THR A N 1
ATOM 603 C CA . THR A 1 78 ? 3.612 5.232 -1.271 1.00 98.31 78 THR A CA 1
ATOM 604 C C . THR A 1 78 ? 4.161 4.201 -2.248 1.00 98.31 78 THR A C 1
ATOM 606 O O . THR A 1 78 ? 4.265 3.020 -1.923 1.00 98.31 78 THR A O 1
ATOM 609 N N . VAL A 1 79 ? 4.478 4.646 -3.464 1.00 97.56 79 VAL A N 1
ATOM 610 C CA . VAL A 1 79 ? 5.088 3.819 -4.510 1.00 97.56 79 VAL A CA 1
ATOM 611 C C . VAL A 1 79 ? 6.529 4.263 -4.699 1.00 97.56 79 VAL A C 1
ATOM 613 O O . VAL A 1 79 ? 6.775 5.456 -4.896 1.00 97.56 79 VAL A O 1
ATOM 616 N N . TYR A 1 80 ? 7.445 3.303 -4.676 1.00 96.56 80 TYR A N 1
ATOM 617 C CA . TYR A 1 80 ? 8.883 3.519 -4.767 1.00 96.56 80 TYR A CA 1
ATOM 618 C C . TYR A 1 80 ? 9.483 2.834 -5.994 1.00 96.56 80 TYR A C 1
ATOM 620 O O . TYR A 1 80 ? 8.982 1.791 -6.423 1.00 96.56 80 TYR A O 1
ATOM 628 N N . ASP A 1 81 ? 10.566 3.402 -6.524 1.00 93.25 81 ASP A N 1
ATOM 629 C CA . ASP A 1 81 ? 11.474 2.716 -7.449 1.00 93.25 81 ASP A CA 1
ATOM 630 C C . ASP A 1 81 ? 12.588 1.948 -6.705 1.00 93.25 81 ASP A C 1
ATOM 632 O O . ASP A 1 81 ? 12.623 1.882 -5.474 1.00 93.25 81 ASP A O 1
ATOM 636 N N . VAL A 1 82 ? 13.534 1.394 -7.471 1.00 87.81 82 VAL A N 1
ATOM 637 C CA . VAL A 1 82 ? 14.715 0.673 -6.964 1.00 87.81 82 VAL A CA 1
ATOM 638 C C . VAL A 1 82 ? 15.608 1.489 -6.016 1.00 87.81 82 VAL A C 1
ATOM 640 O O . VAL A 1 82 ? 16.322 0.907 -5.202 1.00 87.81 82 VAL A O 1
ATOM 643 N N . TYR A 1 83 ? 15.589 2.817 -6.108 1.00 91.00 83 TYR A N 1
ATOM 644 C CA . TYR A 1 83 ? 16.407 3.719 -5.297 1.00 91.00 83 TYR A CA 1
ATOM 645 C C . TYR A 1 83 ? 15.621 4.323 -4.131 1.00 91.00 83 TYR A C 1
ATOM 647 O O . TYR A 1 83 ? 16.098 5.263 -3.498 1.00 91.00 83 TYR A O 1
ATOM 655 N N . TRP A 1 84 ? 14.426 3.794 -3.843 1.00 89.19 84 TRP A N 1
ATOM 656 C CA . TRP A 1 84 ? 13.498 4.349 -2.860 1.00 89.19 84 TRP A CA 1
ATOM 657 C C . TRP A 1 84 ? 13.049 5.785 -3.177 1.00 89.19 84 TRP A C 1
ATOM 659 O O . TRP A 1 84 ? 12.570 6.497 -2.291 1.00 89.19 84 TRP A O 1
ATOM 669 N N . ASN A 1 85 ? 13.128 6.214 -4.443 1.00 94.38 85 ASN A N 1
ATOM 670 C CA . ASN A 1 85 ? 12.510 7.468 -4.858 1.00 94.38 85 ASN A CA 1
ATOM 671 C C . ASN A 1 85 ? 10.994 7.307 -4.857 1.00 94.38 85 ASN A C 1
ATOM 673 O O . ASN A 1 85 ? 10.457 6.322 -5.363 1.00 94.38 85 ASN A O 1
ATOM 677 N N . ILE A 1 86 ? 10.292 8.308 -4.332 1.00 95.88 86 ILE A N 1
ATOM 678 C CA . ILE A 1 86 ? 8.832 8.322 -4.335 1.00 95.88 86 ILE A CA 1
ATOM 679 C C . ILE A 1 86 ? 8.346 8.642 -5.749 1.00 95.88 86 ILE A C 1
ATOM 681 O O . ILE A 1 86 ? 8.470 9.771 -6.219 1.00 95.88 86 ILE A O 1
ATOM 685 N N . LEU A 1 87 ? 7.737 7.656 -6.402 1.00 94.56 87 LEU A N 1
ATOM 686 C CA . LEU A 1 87 ? 7.105 7.815 -7.712 1.00 94.56 87 LEU A CA 1
ATOM 687 C C . LEU A 1 87 ? 5.676 8.346 -7.591 1.00 94.56 87 LEU A C 1
ATOM 689 O O . LEU A 1 87 ? 5.207 9.108 -8.433 1.00 94.56 87 LEU A O 1
ATOM 693 N N . ALA A 1 88 ? 4.963 7.922 -6.546 1.00 94.88 88 ALA A N 1
ATOM 694 C CA . ALA A 1 88 ? 3.600 8.356 -6.283 1.00 94.88 88 ALA A CA 1
ATOM 695 C C . ALA A 1 88 ? 3.256 8.253 -4.797 1.00 94.88 88 ALA A C 1
ATOM 697 O O . AL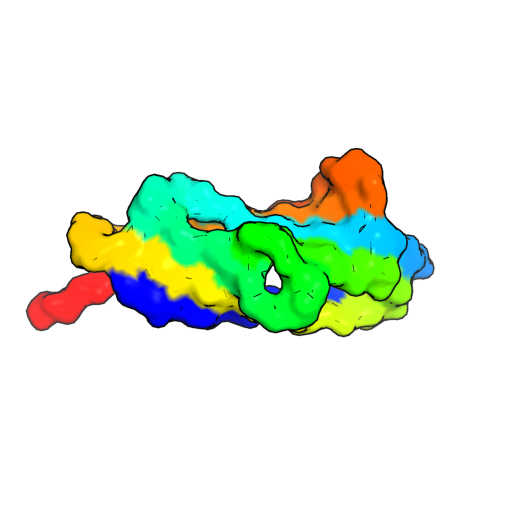A A 1 88 ? 3.785 7.424 -4.057 1.00 94.88 88 ALA A O 1
ATOM 698 N N . THR A 1 89 ? 2.312 9.082 -4.360 1.00 97.38 89 THR A N 1
ATOM 699 C CA . THR A 1 89 ? 1.726 9.002 -3.021 1.00 97.38 89 THR A CA 1
ATOM 700 C C . THR A 1 89 ? 0.230 9.269 -3.089 1.00 97.38 89 THR A C 1
ATOM 702 O O . THR A 1 89 ? -0.224 10.155 -3.816 1.00 97.38 89 THR A O 1
ATOM 705 N N . LYS A 1 90 ? -0.548 8.521 -2.307 1.00 97.06 90 LYS A N 1
ATOM 706 C CA . LYS A 1 90 ? -1.983 8.747 -2.145 1.00 97.06 90 LYS A CA 1
ATOM 707 C C . LYS A 1 90 ? -2.406 8.452 -0.716 1.00 97.06 90 LYS A C 1
ATOM 709 O O . LYS A 1 90 ? -2.056 7.414 -0.174 1.00 97.06 90 LYS A O 1
ATOM 714 N N . THR A 1 91 ? -3.221 9.324 -0.140 1.00 97.62 91 THR A N 1
ATOM 715 C CA . THR A 1 91 ? -3.896 9.037 1.127 1.00 97.62 91 THR A CA 1
ATOM 716 C C . THR A 1 91 ? -5.316 8.566 0.856 1.00 97.62 91 THR A C 1
ATOM 718 O O . THR A 1 91 ? -6.039 9.185 0.069 1.00 97.62 91 THR A O 1
ATOM 721 N N . ILE A 1 92 ? -5.709 7.479 1.513 1.00 95.56 92 ILE A N 1
ATOM 722 C CA . ILE A 1 92 ? -7.095 7.012 1.580 1.00 95.56 92 ILE A CA 1
ATOM 723 C C . ILE A 1 92 ? -7.566 7.028 3.032 1.00 95.56 92 ILE A C 1
ATOM 725 O O . ILE A 1 92 ? -6.749 7.015 3.953 1.00 95.56 92 ILE A O 1
ATOM 729 N N . TYR A 1 93 ? -8.880 7.045 3.234 1.00 94.50 93 TYR A N 1
ATOM 730 C CA . TYR A 1 93 ? -9.480 7.050 4.563 1.00 94.50 93 TYR A CA 1
ATOM 731 C C . TYR A 1 93 ? -10.473 5.903 4.695 1.00 94.50 93 TYR A C 1
ATOM 733 O O . TYR A 1 93 ? -11.301 5.697 3.809 1.00 94.50 93 TYR A O 1
ATOM 741 N N . ILE A 1 94 ? -10.401 5.189 5.815 1.00 91.12 94 ILE A N 1
ATOM 742 C CA . ILE A 1 94 ? -11.446 4.266 6.253 1.00 91.12 94 ILE A CA 1
ATOM 743 C C . ILE A 1 94 ? -12.287 5.002 7.288 1.00 91.12 94 ILE A C 1
ATOM 745 O O . ILE A 1 94 ? -11.759 5.492 8.286 1.00 91.12 94 ILE A O 1
ATOM 749 N N . GLU A 1 95 ? -13.587 5.103 7.041 1.00 90.75 95 GLU A N 1
ATOM 750 C CA . GLU A 1 95 ? -14.520 5.747 7.958 1.00 90.75 95 GLU A CA 1
ATOM 751 C C . GLU A 1 95 ? -15.195 4.694 8.839 1.00 90.75 95 GLU A C 1
ATOM 753 O O . GLU A 1 95 ? -15.847 3.772 8.347 1.00 90.75 95 GLU A O 1
ATOM 758 N N . VAL A 1 96 ? -15.002 4.815 10.151 1.00 88.00 96 VAL A N 1
ATOM 759 C CA . VAL A 1 96 ? -15.643 3.972 11.159 1.00 88.00 96 VAL A CA 1
ATOM 760 C C . VAL A 1 96 ? -16.870 4.705 11.675 1.00 88.00 96 VAL A C 1
ATOM 762 O O . VAL A 1 96 ? -16.755 5.774 12.272 1.00 88.00 96 VAL A O 1
ATOM 765 N N . ILE A 1 97 ? -18.037 4.105 11.462 1.00 85.56 97 ILE A N 1
ATOM 766 C CA . ILE A 1 97 ? -19.330 4.617 11.918 1.00 85.56 97 ILE A CA 1
ATOM 767 C C . ILE A 1 97 ? -19.911 3.682 12.982 1.00 85.56 97 ILE A C 1
ATOM 769 O O . ILE A 1 97 ? -19.845 2.459 12.851 1.00 85.56 97 ILE A O 1
ATOM 773 N N . THR A 1 98 ? -20.495 4.239 14.040 1.00 76.12 98 THR A N 1
ATOM 774 C CA . THR A 1 98 ? -21.310 3.482 15.001 1.00 76.12 98 THR A CA 1
ATOM 775 C C . THR A 1 98 ? -22.758 3.478 14.541 1.00 76.12 98 THR A C 1
ATOM 777 O O . THR A 1 98 ? -23.284 4.522 14.156 1.00 76.12 98 THR A O 1
ATOM 780 N N . LYS A 1 99 ? -23.423 2.319 14.599 1.00 65.62 99 LYS A N 1
ATOM 781 C CA . LYS A 1 99 ? -24.888 2.302 14.548 1.00 65.62 99 LYS A CA 1
ATOM 782 C C . LYS A 1 99 ? -25.396 2.963 15.830 1.00 65.62 99 LYS A C 1
ATOM 784 O O . LYS A 1 99 ? -24.993 2.534 16.910 1.00 65.62 99 LYS A O 1
ATOM 789 N N . GLY A 1 100 ? -26.174 4.034 15.671 1.00 53.59 100 GLY A N 1
ATOM 790 C CA . GLY A 1 100 ? -26.949 4.636 16.757 1.00 53.59 100 GLY A CA 1
ATOM 791 C C . GLY A 1 100 ? -28.057 3.716 17.244 1.00 53.59 100 GLY A C 1
ATOM 792 O O . GLY A 1 100 ? -28.369 2.737 16.523 1.00 53.59 100 GLY A O 1
#

Secondary structure (DSSP, 8-state):
-EEEEEEEEE--SSS-EEEEEEEEEESSTTEEEEEESSSEETTEEEEEEE-TT-EEEEEEEEEE-TTPPSEEEEEEEEEE-TT--EEEEEEEEEEE----

Sequence (100 aa):
MNVTIELLVKNRGSEGVSNLSVEVSPMSEFLKVWAVGGFAEGSVHHVGYLEPGGERRLKYSVYIERNSYPGKYGLKITVYDVYWNILATKTIYIEVITKG